Protein AF-A0A967HLE3-F1 (afdb_monomer)

Foldseek 3Di:
DPPAAAEAFDAEDDVRVVVVLVVVCVVPVPWDKDADDLPDCVCVVPHHHPDDDAAAAPVCVVVVDDSFPHPPDDWGWIFTADPVRHTRYIYTYRHGPVRVVVVVPD

Solvent-accessible surface area (backbone atoms only — not comparable to full-atom values): 6449 Å² total; per-residue (Å²): 133,96,78,70,75,46,82,44,62,64,43,49,46,71,72,47,47,54,55,48,52,56,52,46,44,70,77,38,74,90,57,60,82,39,83,55,60,79,88,40,62,88,34,55,72,85,57,83,52,92,72,85,74,52,36,33,50,71,72,32,52,76,67,68,81,50,48,54,91,58,60,98,60,66,48,46,53,32,30,33,58,49,98,86,68,47,76,34,33,41,36,41,37,37,25,24,70,69,49,60,62,76,53,71,84,113

Structure (mmCIF, N/CA/C/O backbone):
data_AF-A0A967HLE3-F1
#
_entry.id   AF-A0A967HLE3-F1
#
loop_
_atom_site.group_PDB
_atom_site.id
_atom_site.type_symbol
_atom_site.label_atom_id
_atom_site.label_alt_id
_atom_site.label_comp_id
_atom_site.label_asym_id
_atom_site.label_entity_id
_atom_site.label_seq_id
_atom_site.pdbx_PDB_ins_code
_atom_site.Cartn_x
_atom_site.Cartn_y
_atom_site.Cartn_z
_atom_site.occupancy
_atom_site.B_iso_or_equiv
_atom_site.auth_seq_id
_atom_site.auth_comp_id
_atom_site.auth_asym_id
_atom_site.auth_atom_id
_atom_site.pdbx_PDB_model_num
ATOM 1 N N . GLU A 1 1 ? -16.226 7.621 11.871 1.00 63.41 1 GLU A N 1
ATOM 2 C CA . GLU A 1 1 ? -15.151 8.330 11.131 1.00 63.41 1 GLU A CA 1
ATOM 3 C C . GLU A 1 1 ? -15.770 9.254 10.079 1.00 63.41 1 GLU A C 1
ATOM 5 O O . GLU A 1 1 ? -16.964 9.142 9.843 1.00 63.41 1 GLU A O 1
ATOM 10 N N . ALA A 1 2 ? -15.013 10.182 9.477 1.00 84.56 2 ALA A N 1
ATOM 11 C CA . ALA A 1 2 ? -15.547 11.166 8.516 1.00 84.56 2 ALA A CA 1
ATOM 12 C C . ALA A 1 2 ? -15.660 10.653 7.060 1.00 84.56 2 ALA A C 1
ATOM 14 O O . ALA A 1 2 ? -16.048 11.418 6.182 1.00 84.56 2 ALA A O 1
ATOM 15 N N . GLY A 1 3 ? -15.315 9.384 6.801 1.00 90.25 3 GLY A N 1
ATOM 16 C CA . GLY A 1 3 ? -15.458 8.746 5.483 1.00 90.25 3 GLY A CA 1
ATOM 17 C C . GLY A 1 3 ? -14.263 8.895 4.533 1.00 90.25 3 GLY A C 1
ATOM 18 O O . GLY A 1 3 ? -14.395 8.589 3.354 1.00 90.25 3 GLY A O 1
ATOM 19 N N . GLY A 1 4 ? -13.106 9.362 5.018 1.00 94.38 4 GLY A N 1
ATOM 20 C CA . GLY A 1 4 ? -11.888 9.468 4.207 1.00 94.38 4 GLY A CA 1
ATOM 21 C C . GLY A 1 4 ? -11.341 8.111 3.745 1.00 94.38 4 GLY A C 1
ATOM 22 O O . GLY A 1 4 ? -11.685 7.069 4.311 1.00 94.38 4 GLY A O 1
ATOM 23 N N . PHE A 1 5 ? -10.473 8.165 2.732 1.00 96.44 5 PHE A N 1
ATOM 24 C CA . PHE A 1 5 ? -9.779 7.024 2.141 1.00 96.44 5 PHE A CA 1
ATOM 25 C C . PHE A 1 5 ? -8.329 7.409 1.820 1.00 96.44 5 PHE A C 1
ATOM 27 O O . PHE A 1 5 ? -8.086 8.520 1.343 1.00 96.44 5 PHE A O 1
ATO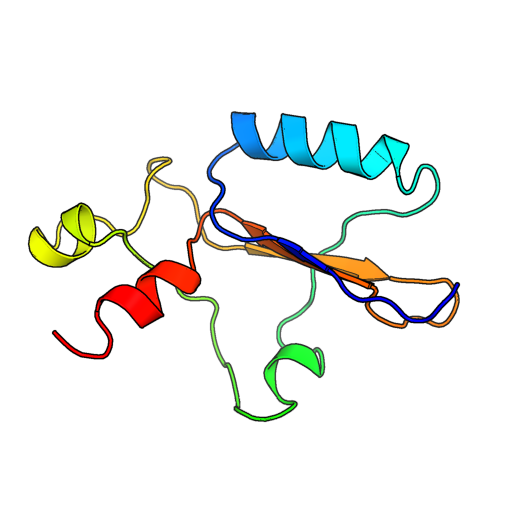M 34 N N . LEU A 1 6 ? -7.377 6.519 2.094 1.00 97.31 6 LEU A N 1
ATOM 35 C CA . LEU A 1 6 ? -5.949 6.710 1.838 1.00 97.31 6 LEU A CA 1
ATOM 36 C C . LEU A 1 6 ? -5.437 5.614 0.900 1.00 97.31 6 LEU A C 1
ATOM 38 O O . LEU A 1 6 ? -5.658 4.435 1.152 1.00 97.31 6 LEU A O 1
ATOM 42 N N . ILE A 1 7 ? -4.709 6.008 -0.141 1.00 97.31 7 ILE A N 1
ATOM 43 C CA . ILE A 1 7 ? -3.911 5.098 -0.970 1.00 97.31 7 ILE A CA 1
ATOM 44 C C . ILE A 1 7 ? -2.446 5.367 -0.641 1.00 97.31 7 ILE A C 1
ATOM 46 O O . ILE A 1 7 ? -2.029 6.526 -0.607 1.00 97.31 7 ILE A O 1
ATOM 50 N N . VAL A 1 8 ? -1.697 4.308 -0.361 1.00 97.75 8 VAL A N 1
ATOM 51 C CA . VAL A 1 8 ? -0.259 4.339 -0.085 1.00 97.75 8 VAL A CA 1
ATOM 52 C C . VAL A 1 8 ? 0.435 3.538 -1.175 1.00 97.75 8 VAL A C 1
ATOM 54 O O . VAL A 1 8 ? 0.041 2.403 -1.433 1.00 97.75 8 VAL A O 1
ATOM 57 N N . ASP A 1 9 ? 1.430 4.140 -1.809 1.00 95.69 9 ASP A N 1
ATOM 58 C CA . ASP A 1 9 ? 2.114 3.631 -2.996 1.00 95.69 9 ASP A CA 1
ATOM 59 C C . ASP A 1 9 ? 3.573 4.115 -2.985 1.00 95.69 9 ASP A C 1
ATOM 61 O O . ASP A 1 9 ? 3.906 4.985 -2.172 1.00 95.69 9 ASP A O 1
ATOM 65 N N . ASP A 1 10 ? 4.408 3.550 -3.858 1.00 93.31 10 ASP A N 1
ATOM 66 C CA . ASP A 1 10 ? 5.839 3.862 -4.001 1.00 93.31 10 ASP A CA 1
ATOM 67 C C . ASP A 1 10 ? 6.634 3.694 -2.694 1.00 93.31 10 ASP A C 1
ATOM 69 O O . ASP A 1 10 ? 7.152 4.636 -2.085 1.00 93.31 10 ASP A O 1
ATOM 73 N N . PHE A 1 11 ? 6.684 2.449 -2.216 1.00 95.81 11 PHE A N 1
ATOM 74 C CA . PHE A 1 11 ? 7.618 2.064 -1.164 1.00 95.81 11 PHE A CA 1
ATOM 75 C C . PHE A 1 11 ? 7.960 0.571 -1.210 1.00 95.81 11 PHE A C 1
ATOM 77 O O . PHE A 1 11 ? 7.153 -0.294 -1.575 1.00 95.81 11 PHE A O 1
ATOM 84 N N . TRP A 1 12 ? 9.191 0.260 -0.810 1.00 96.06 12 TRP A N 1
ATOM 85 C CA . TRP A 1 12 ? 9.867 -0.977 -1.170 1.00 96.06 12 TRP A CA 1
ATOM 86 C C . TRP A 1 12 ? 10.627 -1.596 0.006 1.00 96.06 12 TRP A C 1
ATOM 88 O O . TRP A 1 12 ? 11.401 -0.963 0.729 1.00 96.06 12 TRP A O 1
ATOM 98 N N . GLY A 1 13 ? 10.454 -2.906 0.161 1.00 96.56 13 GLY A N 1
ATOM 99 C CA . GLY A 1 13 ? 11.208 -3.742 1.083 1.00 96.56 13 GLY A CA 1
ATOM 100 C C . GLY A 1 13 ? 10.956 -3.465 2.566 1.00 96.56 13 GLY A C 1
ATOM 101 O O . GLY A 1 13 ? 10.201 -2.580 2.974 1.00 96.56 13 GLY A O 1
ATOM 102 N N . ASP A 1 14 ? 11.624 -4.263 3.396 1.00 96.62 14 ASP A N 1
ATOM 103 C CA . ASP A 1 14 ? 11.330 -4.360 4.830 1.00 96.62 14 ASP A CA 1
ATOM 104 C C . ASP A 1 14 ? 11.606 -3.068 5.599 1.00 96.62 14 ASP A C 1
ATOM 106 O O . ASP A 1 14 ? 10.949 -2.777 6.599 1.00 96.62 14 ASP A O 1
ATOM 110 N N . ARG A 1 15 ? 12.597 -2.280 5.164 1.00 96.81 15 ARG A N 1
ATOM 111 C CA . ARG A 1 15 ? 12.974 -1.045 5.859 1.00 96.81 15 ARG A CA 1
ATOM 112 C C . ARG A 1 15 ? 11.859 -0.011 5.773 1.00 96.81 15 ARG A C 1
ATOM 114 O O . ARG A 1 15 ? 11.530 0.610 6.782 1.00 96.81 15 ARG A O 1
ATOM 121 N N . GLU A 1 16 ? 11.325 0.199 4.578 1.00 97.50 16 GLU A N 1
ATOM 122 C CA . GLU A 1 16 ? 10.276 1.186 4.340 1.00 97.50 16 GLU A CA 1
ATOM 123 C C . GLU A 1 16 ? 8.949 0.682 4.895 1.00 97.50 16 GLU A C 1
ATOM 125 O O . GLU A 1 16 ? 8.270 1.431 5.598 1.00 97.50 16 GLU A O 1
ATOM 130 N N . TRP A 1 17 ? 8.675 -0.619 4.737 1.00 97.81 17 TRP A N 1
ATOM 131 C CA . TRP A 1 17 ? 7.563 -1.293 5.403 1.00 97.81 17 TRP A CA 1
ATOM 132 C C . TRP A 1 17 ? 7.553 -1.068 6.913 1.00 97.81 17 TRP A C 1
ATOM 134 O O . TRP A 1 17 ? 6.564 -0.592 7.461 1.00 97.81 17 TRP A O 1
ATOM 144 N N . SER A 1 18 ? 8.674 -1.331 7.589 1.00 98.12 18 SER A N 1
ATOM 145 C CA . SER A 1 18 ? 8.766 -1.194 9.048 1.00 98.12 18 SER A CA 1
ATOM 146 C C . SER A 1 18 ? 8.458 0.234 9.510 1.00 98.12 18 SER A C 1
ATOM 148 O O . SER A 1 18 ? 7.828 0.443 10.547 1.00 98.12 18 SER A O 1
ATOM 150 N N . GLN A 1 19 ? 8.890 1.236 8.740 1.00 98.12 19 GLN A N 1
ATOM 151 C CA . GLN A 1 19 ? 8.638 2.643 9.055 1.00 98.12 19 GLN A CA 1
ATOM 152 C C . GLN A 1 19 ? 7.185 3.036 8.795 1.00 98.12 19 GLN A C 1
ATOM 154 O O . GLN A 1 19 ? 6.599 3.785 9.586 1.00 98.12 19 GLN A O 1
ATOM 159 N N . PHE A 1 20 ? 6.603 2.538 7.706 1.00 98.06 20 PHE A N 1
ATOM 160 C CA . PHE A 1 20 ? 5.195 2.721 7.391 1.00 98.06 20 PHE A CA 1
ATOM 161 C C . PHE A 1 20 ? 4.306 2.091 8.472 1.00 98.06 20 PHE A C 1
ATOM 163 O O . PHE A 1 20 ? 3.512 2.796 9.097 1.00 98.06 20 PHE A O 1
ATOM 170 N N . GLU A 1 21 ? 4.509 0.808 8.775 1.00 98.06 21 GLU A N 1
ATOM 171 C CA . GLU A 1 21 ? 3.757 0.059 9.785 1.00 98.06 21 GLU A CA 1
ATOM 172 C C . GLU A 1 21 ? 3.852 0.724 11.164 1.00 98.06 21 GLU A C 1
ATOM 174 O O . GLU A 1 21 ? 2.835 0.921 11.835 1.00 98.06 21 GLU A O 1
ATOM 179 N N . TRP A 1 22 ? 5.049 1.165 11.570 1.00 98.06 22 TRP A N 1
ATOM 180 C CA . TRP A 1 22 ? 5.231 1.882 12.832 1.00 98.06 22 TRP A CA 1
ATOM 181 C C . TRP A 1 22 ? 4.379 3.155 12.903 1.00 98.06 22 TRP A C 1
ATOM 183 O O . TRP A 1 22 ? 3.705 3.391 13.908 1.00 98.06 22 TRP A O 1
ATOM 193 N N . ASN A 1 23 ? 4.357 3.970 11.846 1.00 98.12 23 ASN A N 1
ATOM 194 C CA . ASN A 1 23 ? 3.527 5.175 11.826 1.00 98.12 23 ASN A CA 1
ATOM 195 C C . ASN A 1 23 ? 2.033 4.840 11.772 1.00 98.12 23 ASN A C 1
ATOM 197 O O . ASN A 1 23 ? 1.250 5.463 12.491 1.00 98.12 23 ASN A O 1
ATOM 201 N N . MET A 1 24 ? 1.635 3.828 11.002 1.00 97.81 24 MET A N 1
ATOM 202 C CA . MET A 1 24 ? 0.237 3.406 10.926 1.00 97.81 24 MET A CA 1
ATOM 203 C C . MET A 1 24 ? -0.282 2.871 12.256 1.00 97.81 24 MET A C 1
ATOM 205 O O . MET A 1 24 ? -1.401 3.208 12.632 1.00 97.81 24 MET A O 1
ATOM 209 N N . SER A 1 25 ? 0.540 2.163 13.034 1.00 97.38 25 SER A N 1
ATOM 210 C CA . SER A 1 25 ? 0.174 1.732 14.391 1.00 97.38 25 SER A CA 1
ATOM 211 C C . SER A 1 25 ? -0.085 2.901 15.352 1.00 97.38 25 SER A C 1
ATOM 213 O O . SER A 1 25 ? -0.795 2.754 16.342 1.00 97.38 25 SER A O 1
ATOM 215 N N . ARG A 1 26 ? 0.454 4.095 15.073 1.00 97.88 26 ARG A N 1
ATOM 216 C CA . ARG A 1 26 ? 0.178 5.305 15.863 1.00 97.88 26 ARG A CA 1
ATOM 217 C C . ARG A 1 26 ? -1.110 5.998 15.433 1.00 97.88 26 ARG A C 1
ATOM 219 O O . ARG A 1 26 ? -1.763 6.615 16.269 1.00 97.88 26 ARG A O 1
ATOM 226 N N . VAL A 1 27 ? -1.443 5.925 14.146 1.00 96.19 27 VAL A N 1
ATOM 227 C CA . VAL A 1 27 ? -2.689 6.468 13.585 1.00 96.19 27 VAL A CA 1
ATOM 228 C C . VAL A 1 27 ? -3.874 5.579 13.964 1.00 96.19 27 VAL A C 1
ATOM 230 O O . VAL A 1 27 ? -4.899 6.087 14.412 1.00 96.19 27 VAL A O 1
ATOM 233 N N . PHE A 1 28 ? -3.709 4.259 13.857 1.00 96.31 28 PHE A N 1
ATOM 234 C CA . PHE A 1 28 ? -4.717 3.254 14.184 1.00 96.31 28 PHE A CA 1
ATOM 235 C C . PHE A 1 28 ? -4.179 2.19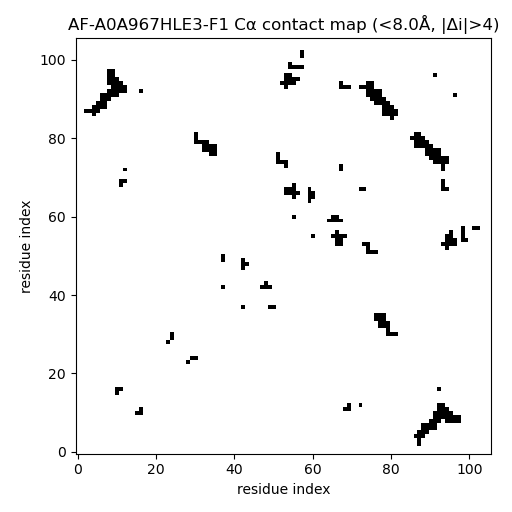0 15.160 1.00 96.31 28 PHE A C 1
ATOM 237 O O . PHE A 1 28 ? -3.925 1.057 14.755 1.00 96.31 28 PHE A O 1
ATOM 244 N N . PRO A 1 29 ? -4.057 2.503 16.463 1.00 96.38 29 PRO A N 1
ATOM 245 C CA . PRO A 1 29 ? -3.485 1.576 17.449 1.00 96.38 29 PRO A CA 1
ATOM 246 C C . PRO A 1 29 ? -4.246 0.258 17.628 1.00 96.38 29 PRO A C 1
ATOM 248 O O . PRO A 1 29 ? -3.677 -0.726 18.091 1.00 96.38 29 PRO A O 1
ATOM 251 N N . GLU A 1 30 ? -5.535 0.240 17.284 1.00 96.56 30 GLU A N 1
ATOM 252 C CA . GLU A 1 30 ? -6.428 -0.905 17.497 1.00 96.56 30 GLU A CA 1
ATOM 253 C C . GLU A 1 30 ? -6.790 -1.646 16.204 1.00 96.56 30 GLU A C 1
ATOM 255 O O . GLU A 1 30 ? -7.519 -2.636 16.246 1.00 96.56 30 GLU A O 1
ATOM 260 N N . ARG A 1 31 ? -6.296 -1.191 15.046 1.00 96.19 31 ARG A N 1
ATOM 261 C CA . ARG A 1 31 ? -6.598 -1.813 13.750 1.00 96.19 31 ARG A CA 1
ATOM 262 C C . ARG A 1 31 ? -5.354 -2.485 13.197 1.00 96.19 31 ARG A C 1
ATOM 264 O O . ARG A 1 31 ? -4.228 -2.085 13.478 1.00 96.19 31 ARG A O 1
ATOM 271 N N . ARG A 1 32 ? -5.571 -3.539 12.419 1.00 96.62 32 ARG A N 1
ATOM 272 C CA . ARG A 1 32 ? -4.497 -4.306 11.790 1.00 96.62 32 ARG A CA 1
ATOM 273 C C . ARG A 1 32 ? -4.431 -3.981 10.314 1.00 96.62 32 ARG A C 1
ATOM 275 O O . ARG A 1 32 ? -5.461 -3.766 9.682 1.00 96.62 32 ARG A O 1
ATOM 282 N N . ILE A 1 33 ? -3.213 -4.007 9.798 1.00 98.38 33 ILE A N 1
ATOM 283 C CA . ILE A 1 33 ? -2.978 -4.159 8.374 1.00 98.38 33 ILE A CA 1
ATOM 284 C C . ILE A 1 33 ? -3.191 -5.641 8.046 1.00 98.38 33 ILE A C 1
ATOM 286 O O . ILE A 1 33 ? -2.659 -6.510 8.740 1.00 98.38 33 ILE A O 1
ATOM 290 N N . VAL A 1 34 ? -4.017 -5.926 7.046 1.00 98.19 34 VAL A N 1
ATOM 291 C CA . VAL A 1 34 ? -4.367 -7.287 6.613 1.00 98.19 34 VAL A CA 1
ATOM 292 C C . VAL A 1 34 ? -4.247 -7.415 5.100 1.00 98.19 34 VAL A C 1
ATOM 294 O O . VAL A 1 34 ? -4.283 -6.406 4.399 1.00 98.19 34 VAL A O 1
ATOM 297 N N . ASP A 1 35 ? -4.136 -8.646 4.604 1.00 97.94 35 ASP A N 1
ATOM 298 C CA . ASP A 1 35 ? -4.238 -8.933 3.172 1.00 97.94 35 ASP A CA 1
ATOM 299 C C . ASP A 1 35 ? -5.605 -8.490 2.634 1.00 97.94 35 ASP A C 1
ATOM 301 O O . ASP A 1 35 ? -6.638 -8.756 3.260 1.00 97.94 35 ASP A O 1
ATOM 305 N N . ILE A 1 36 ? -5.624 -7.864 1.456 1.00 97.88 36 ILE A N 1
ATOM 306 C CA . ILE A 1 36 ? -6.853 -7.732 0.669 1.00 97.88 36 ILE A CA 1
ATOM 307 C C . ILE A 1 36 ? -6.870 -8.894 -0.331 1.00 97.88 36 ILE A C 1
ATOM 309 O O . ILE A 1 36 ? -6.002 -8.953 -1.202 1.00 97.88 36 ILE A O 1
ATOM 313 N N . PRO A 1 37 ? -7.816 -9.841 -0.222 1.00 95.44 37 PRO A N 1
ATOM 314 C CA . PRO A 1 37 ? -7.857 -10.983 -1.123 1.00 95.44 37 PRO A CA 1
ATOM 315 C C . PRO A 1 37 ? -8.289 -10.555 -2.533 1.00 95.44 37 PRO A C 1
ATOM 317 O O . PRO A 1 37 ? -9.038 -9.594 -2.695 1.00 95.44 37 PRO A O 1
ATOM 320 N N . MET A 1 38 ? -7.842 -11.286 -3.560 1.00 95.75 38 MET A N 1
ATOM 321 C CA . MET A 1 38 ? -8.128 -10.958 -4.969 1.00 95.75 38 MET A CA 1
ATOM 322 C C . MET A 1 38 ? -9.622 -10.993 -5.337 1.00 95.75 38 MET A C 1
ATOM 324 O O . MET A 1 38 ? -10.006 -10.435 -6.357 1.00 95.75 38 MET A O 1
ATOM 328 N N . ASP A 1 39 ? -10.473 -11.623 -4.522 1.00 96.25 39 ASP A N 1
ATOM 329 C CA . ASP A 1 39 ? -11.932 -11.629 -4.689 1.00 96.25 39 ASP A CA 1
ATOM 330 C C . ASP A 1 39 ? -12.636 -10.427 -4.024 1.00 96.25 39 ASP A C 1
ATOM 332 O O . ASP A 1 39 ? -13.863 -10.315 -4.079 1.00 96.25 39 ASP A O 1
ATOM 336 N N . HIS A 1 40 ? -11.884 -9.510 -3.407 1.00 97.19 40 HIS A N 1
ATOM 337 C CA . HIS A 1 40 ? -12.413 -8.272 -2.845 1.00 97.19 40 HIS A CA 1
ATOM 338 C C . HIS A 1 40 ? -12.862 -7.298 -3.947 1.00 97.19 40 HIS A C 1
ATOM 340 O O . HIS A 1 40 ? -12.180 -7.118 -4.956 1.00 97.19 40 HIS A O 1
ATOM 346 N N . GLU A 1 41 ? -13.959 -6.570 -3.710 1.00 96.38 41 GLU A N 1
ATOM 347 C CA . GLU A 1 41 ? -14.578 -5.657 -4.690 1.00 96.38 41 GLU A CA 1
ATOM 348 C C . GLU A 1 41 ? -13.637 -4.569 -5.234 1.00 96.38 41 GLU A C 1
ATOM 350 O O . GLU A 1 41 ? -13.828 -4.081 -6.348 1.00 96.38 41 GLU A O 1
ATOM 355 N N . LEU A 1 42 ? -12.586 -4.224 -4.482 1.00 96.62 42 LEU A N 1
ATOM 356 C CA . LEU A 1 42 ? -11.507 -3.322 -4.911 1.00 96.62 42 LEU A CA 1
ATOM 357 C C . LEU A 1 42 ? -10.965 -3.696 -6.302 1.00 96.62 42 LEU A C 1
ATOM 359 O O . LEU A 1 42 ? -10.720 -2.809 -7.116 1.00 96.62 42 LEU A O 1
ATOM 363 N N . PHE A 1 43 ? -10.828 -4.994 -6.580 1.00 97.38 43 PHE A N 1
ATOM 364 C CA . PHE A 1 43 ? -10.250 -5.523 -7.817 1.00 97.38 43 PHE A CA 1
ATOM 365 C C . PHE A 1 43 ? -11.266 -5.711 -8.952 1.00 97.38 43 PHE A C 1
ATOM 367 O O . PHE A 1 43 ? -10.886 -6.123 -10.042 1.00 97.38 43 PHE A O 1
ATOM 374 N N . SER A 1 44 ? -12.548 -5.404 -8.723 1.00 97.31 44 SER A N 1
ATOM 375 C CA . SER A 1 44 ? -13.621 -5.583 -9.713 1.00 97.31 44 SER A CA 1
ATOM 376 C C . SER A 1 44 ? -14.600 -4.404 -9.797 1.00 97.31 44 SER A C 1
ATOM 378 O O . SER A 1 44 ? -15.654 -4.517 -10.421 1.00 97.31 44 SER A O 1
ATOM 380 N N . THR A 1 45 ? -14.308 -3.275 -9.140 1.00 95.00 45 THR A N 1
ATOM 381 C CA . THR A 1 45 ? -15.241 -2.132 -9.043 1.00 95.00 45 THR A CA 1
ATOM 382 C C . THR A 1 45 ? -15.418 -1.394 -10.374 1.00 95.00 45 THR A C 1
ATOM 384 O O . THR A 1 45 ? -16.510 -0.911 -10.672 1.00 95.00 45 THR A O 1
ATOM 387 N N . PHE A 1 46 ? -14.358 -1.281 -11.179 1.00 95.12 46 PHE A N 1
ATOM 388 C CA . PHE A 1 46 ? -14.398 -0.568 -12.464 1.00 95.12 46 PHE A CA 1
ATOM 389 C C . PHE A 1 46 ? -13.755 -1.374 -13.593 1.00 95.12 46 PHE A C 1
ATOM 391 O O . PHE A 1 46 ? -14.356 -1.537 -14.653 1.00 95.12 46 PHE A O 1
ATOM 398 N N . TYR A 1 47 ? -12.568 -1.920 -13.334 1.00 94.62 47 TYR A N 1
ATOM 399 C CA . TYR A 1 47 ? -11.921 -2.932 -14.164 1.00 94.62 47 TYR A CA 1
ATOM 400 C C . TYR A 1 47 ? -11.820 -4.244 -13.392 1.00 94.62 47 TYR A C 1
ATOM 402 O O . TYR A 1 47 ? -11.877 -4.231 -12.164 1.00 94.62 47 TYR A O 1
ATOM 410 N N . GLU A 1 48 ? -11.660 -5.346 -14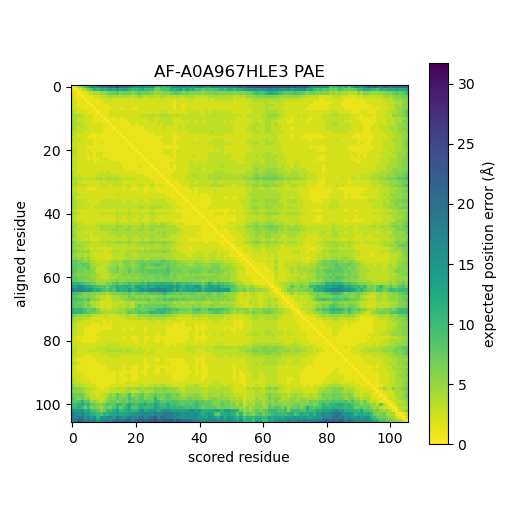.122 1.00 96.38 48 GLU A N 1
ATOM 411 C CA . GLU A 1 48 ? -11.340 -6.660 -13.566 1.00 96.38 48 GLU A CA 1
ATOM 412 C C . GLU A 1 48 ? -9.816 -6.803 -13.489 1.00 96.38 48 GLU A C 1
ATOM 414 O O . GLU A 1 48 ? -9.126 -6.760 -14.509 1.00 96.38 48 GLU A O 1
ATOM 419 N N . ILE A 1 49 ? -9.292 -6.892 -12.268 1.00 95.88 49 ILE A N 1
ATOM 420 C CA . ILE A 1 49 ? -7.869 -7.062 -11.970 1.00 95.88 49 ILE A CA 1
ATOM 421 C C . ILE A 1 49 ? -7.672 -8.503 -11.499 1.00 95.88 49 ILE A C 1
ATOM 423 O O . ILE A 1 49 ? -8.088 -8.868 -10.403 1.00 95.88 49 ILE A O 1
ATOM 427 N N . GLU A 1 50 ? -7.039 -9.324 -12.335 1.00 94.75 50 GLU A N 1
ATOM 428 C CA . GLU A 1 50 ? -6.870 -10.763 -12.080 1.00 94.75 50 GLU A CA 1
ATOM 429 C C . GLU A 1 50 ? -5.566 -11.101 -11.341 1.00 94.75 50 GLU A C 1
ATOM 431 O O . GLU A 1 50 ? -5.457 -12.153 -10.709 1.00 94.75 50 GLU A O 1
ATOM 436 N N . GLU A 1 51 ? -4.575 -10.210 -11.394 1.00 94.06 51 GLU A N 1
ATOM 437 C CA . GLU A 1 51 ? -3.270 -10.409 -10.770 1.00 94.06 51 GLU A CA 1
ATOM 438 C C . GLU A 1 51 ? -2.650 -9.096 -10.283 1.00 94.06 51 GLU A C 1
ATOM 440 O O . GLU A 1 51 ? -2.939 -8.013 -10.795 1.00 94.06 51 GLU A O 1
ATOM 445 N N . LEU A 1 52 ? -1.766 -9.206 -9.288 1.00 94.25 52 LEU A N 1
ATOM 446 C CA . LEU A 1 52 ? -0.954 -8.093 -8.808 1.00 94.25 52 LEU A CA 1
ATOM 447 C C . LEU A 1 52 ? 0.343 -8.035 -9.612 1.00 94.25 52 LEU A C 1
ATOM 449 O O . LEU A 1 52 ? 1.214 -8.895 -9.471 1.00 94.25 52 LEU A O 1
ATOM 453 N N . LEU A 1 53 ? 0.475 -7.005 -10.440 1.00 91.69 53 LEU A N 1
ATOM 454 C CA . LEU A 1 53 ? 1.692 -6.741 -11.198 1.00 91.69 53 LEU A CA 1
ATOM 455 C C . LEU A 1 53 ? 2.627 -5.828 -10.404 1.00 91.69 53 LEU A C 1
ATOM 457 O O . LEU A 1 53 ? 2.183 -4.900 -9.733 1.00 91.69 53 LEU A O 1
ATOM 461 N N . GLN A 1 54 ? 3.930 -6.084 -10.509 1.00 93.25 54 GLN A N 1
ATOM 462 C CA . GLN A 1 54 ? 4.955 -5.180 -9.997 1.00 93.25 54 GLN A CA 1
ATOM 463 C C . GLN A 1 54 ? 5.363 -4.209 -11.095 1.00 93.25 54 GLN A C 1
ATOM 465 O O . GLN A 1 54 ? 5.804 -4.621 -12.172 1.00 93.25 54 GLN A O 1
ATOM 470 N N . VAL A 1 55 ? 5.222 -2.925 -10.806 1.00 91.94 55 VAL A N 1
ATOM 471 C CA . VAL A 1 55 ? 5.431 -1.850 -11.766 1.00 91.94 55 VAL A CA 1
ATOM 472 C C . VAL A 1 55 ? 6.887 -1.342 -11.646 1.00 91.94 55 VAL A C 1
ATOM 474 O O . VAL A 1 55 ? 7.306 -0.976 -10.549 1.00 91.94 55 VAL A O 1
ATOM 477 N N . PRO A 1 56 ? 7.703 -1.424 -12.723 1.00 88.19 56 PRO A N 1
ATOM 478 C CA . PRO A 1 56 ? 9.126 -1.057 -12.713 1.00 88.19 56 PRO A CA 1
ATOM 479 C C . PRO A 1 56 ? 9.341 0.445 -12.850 1.00 88.19 56 PRO A C 1
ATOM 481 O O . PRO A 1 56 ? 8.891 0.955 -13.854 1.00 88.19 56 PRO A O 1
ATOM 484 N N . ASN A 1 57 ? 10.206 1.109 -12.082 1.00 86.94 57 ASN A N 1
ATOM 485 C CA . ASN A 1 57 ? 10.589 2.480 -12.463 1.00 86.94 57 ASN A CA 1
ATOM 486 C C . ASN A 1 57 ? 11.102 2.637 -13.899 1.00 86.94 57 ASN A C 1
ATOM 488 O O . ASN A 1 57 ? 11.636 1.695 -14.498 1.00 86.94 57 ASN A O 1
ATOM 492 N N . ILE A 1 58 ? 11.016 3.855 -14.446 1.00 84.12 58 ILE A N 1
ATOM 493 C CA . ILE A 1 58 ? 11.390 4.132 -15.845 1.00 84.12 58 ILE A CA 1
ATOM 494 C C . ILE A 1 58 ? 12.800 3.634 -16.207 1.00 84.12 58 ILE A C 1
ATOM 496 O O . ILE A 1 58 ? 13.052 3.162 -17.320 1.00 84.12 58 ILE A O 1
ATOM 500 N N . GLY A 1 59 ? 13.752 3.714 -15.274 1.00 84.94 59 GLY A N 1
ATOM 501 C CA . GLY A 1 59 ? 15.119 3.244 -15.482 1.00 84.94 59 GLY A CA 1
ATOM 502 C C . GLY A 1 59 ? 15.191 1.725 -15.639 1.00 84.94 59 GLY A C 1
ATOM 503 O O . GLY A 1 59 ? 15.898 1.221 -16.517 1.00 84.94 59 GLY A O 1
ATOM 504 N N . ASN A 1 60 ? 14.447 1.007 -14.806 1.00 87.94 60 ASN A N 1
ATOM 505 C CA . ASN A 1 60 ? 14.295 -0.439 -14.822 1.00 87.94 60 ASN A CA 1
ATOM 506 C C . ASN A 1 60 ? 13.510 -0.908 -16.056 1.00 87.94 60 ASN A C 1
ATOM 508 O O . ASN A 1 60 ? 13.985 -1.804 -16.763 1.00 87.94 60 ASN A O 1
ATOM 512 N N . ALA A 1 61 ? 12.404 -0.237 -16.385 1.00 85.56 61 ALA A N 1
ATOM 513 C CA . ALA A 1 61 ? 11.580 -0.487 -17.565 1.00 85.56 61 ALA A CA 1
ATOM 514 C C . ALA A 1 61 ? 12.395 -0.366 -18.862 1.00 85.56 61 ALA A C 1
ATOM 516 O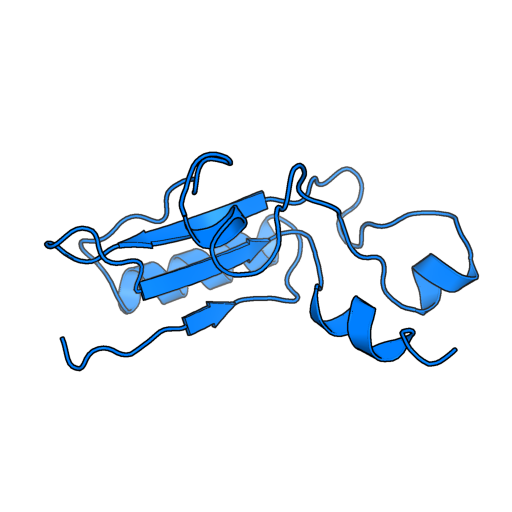 O . ALA A 1 61 ? 12.439 -1.298 -19.666 1.00 85.56 61 ALA A O 1
ATOM 517 N N . ARG A 1 62 ? 13.143 0.735 -19.034 1.00 85.38 62 ARG A N 1
ATOM 518 C CA . ARG A 1 62 ? 13.978 0.975 -20.229 1.00 85.38 62 ARG A CA 1
ATOM 519 C C . ARG A 1 62 ? 15.128 -0.014 -20.380 1.00 85.38 62 ARG A C 1
ATOM 521 O O . ARG A 1 62 ? 15.560 -0.286 -21.498 1.00 85.38 62 ARG A O 1
ATOM 528 N N . ARG A 1 63 ? 15.669 -0.524 -19.271 1.00 87.50 63 ARG A N 1
ATOM 529 C CA . ARG A 1 63 ? 16.728 -1.545 -19.302 1.00 87.50 63 ARG A CA 1
ATOM 530 C C . ARG A 1 63 ? 16.155 -2.932 -19.577 1.00 87.50 63 ARG A C 1
ATOM 532 O O . ARG A 1 63 ? 16.825 -3.718 -20.239 1.00 87.50 63 ARG A O 1
ATOM 539 N N . GLY A 1 64 ? 14.951 -3.222 -19.078 1.00 81.38 64 GLY A N 1
ATOM 540 C CA . GLY A 1 64 ? 14.272 -4.513 -19.205 1.00 81.38 64 GLY A CA 1
ATOM 541 C C . GLY A 1 64 ? 14.872 -5.617 -18.328 1.00 81.38 64 GLY A C 1
ATOM 542 O O . GLY A 1 64 ? 14.828 -6.784 -18.704 1.00 81.38 64 GLY A O 1
ATOM 543 N N . TRP A 1 65 ? 15.528 -5.263 -17.215 1.00 79.19 65 TRP A N 1
ATOM 544 C CA . TRP A 1 65 ? 16.310 -6.221 -16.410 1.00 79.19 65 TRP A CA 1
ATOM 545 C C . TRP A 1 65 ? 15.590 -6.700 -15.147 1.00 79.19 65 TRP A C 1
ATOM 547 O O . TRP A 1 65 ? 15.816 -7.825 -14.712 1.00 79.19 65 TRP A O 1
ATOM 557 N N . THR A 1 66 ? 14.770 -5.849 -14.533 1.00 88.12 66 THR A N 1
ATOM 558 C CA . THR A 1 66 ? 14.058 -6.131 -13.280 1.00 88.12 66 THR A CA 1
ATOM 559 C C . THR A 1 66 ? 12.859 -5.201 -13.161 1.00 88.12 66 THR A C 1
ATOM 561 O O . THR A 1 66 ? 12.886 -4.115 -13.734 1.00 88.12 66 THR A O 1
ATOM 564 N N . THR A 1 67 ? 11.840 -5.612 -12.410 1.00 88.69 67 THR A N 1
ATOM 565 C CA . THR A 1 67 ? 10.726 -4.750 -11.988 1.00 88.69 67 THR A CA 1
ATOM 566 C C . THR A 1 67 ? 10.858 -4.216 -10.574 1.00 88.69 67 THR A C 1
ATOM 568 O O . THR A 1 67 ? 10.162 -3.286 -10.197 1.00 88.69 67 THR A O 1
ATOM 571 N N . SER A 1 68 ? 11.778 -4.779 -9.803 1.00 89.44 68 SER A N 1
ATOM 572 C CA . SER A 1 68 ? 11.902 -4.525 -8.376 1.00 89.44 68 SER A CA 1
ATOM 573 C C . SER A 1 68 ? 13.043 -3.570 -8.031 1.00 89.44 68 SER A C 1
ATOM 575 O O . SER A 1 68 ? 14.134 -3.658 -8.608 1.00 89.44 68 SER A O 1
ATOM 577 N N . GLU A 1 69 ? 12.817 -2.754 -6.998 1.00 89.38 69 GLU A N 1
ATOM 578 C CA . GLU A 1 69 ? 13.830 -1.927 -6.330 1.00 89.38 69 GLU A CA 1
ATOM 579 C C . GLU A 1 69 ? 14.392 -2.544 -5.038 1.00 89.38 69 GLU A C 1
ATOM 581 O O . GLU A 1 69 ? 15.426 -2.106 -4.532 1.0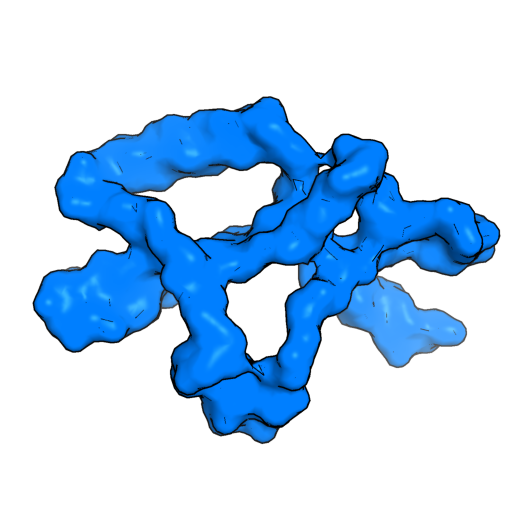0 89.38 69 GLU A O 1
ATOM 586 N N . CYS A 1 70 ? 13.769 -3.612 -4.528 1.00 91.31 70 CYS A N 1
ATOM 587 C CA . CYS A 1 70 ? 14.172 -4.311 -3.301 1.00 91.31 70 CYS A CA 1
ATOM 588 C C . CYS A 1 70 ? 14.714 -5.732 -3.533 1.00 91.31 70 CYS A C 1
ATOM 590 O O . CYS A 1 70 ? 14.748 -6.556 -2.618 1.00 91.31 70 CYS A O 1
ATOM 592 N N . GLY A 1 71 ? 15.177 -6.046 -4.746 1.00 87.38 71 GLY A N 1
ATOM 593 C CA . GLY A 1 71 ? 15.672 -7.384 -5.085 1.00 87.38 71 GLY A CA 1
ATOM 594 C C . GLY A 1 71 ? 14.518 -8.373 -5.316 1.00 87.38 71 GLY A C 1
ATOM 595 O O . GLY A 1 71 ? 13.589 -8.036 -6.039 1.00 87.38 71 GLY A O 1
ATOM 596 N N . PRO A 1 72 ? 14.521 -9.600 -4.771 1.00 88.56 72 PRO A N 1
ATOM 597 C CA . PRO A 1 72 ? 13.488 -10.603 -5.063 1.00 88.56 72 PRO A CA 1
ATOM 598 C C . PRO A 1 72 ? 12.180 -10.392 -4.265 1.00 88.56 72 PRO A C 1
ATOM 600 O O . PRO A 1 72 ? 11.587 -11.356 -3.784 1.00 8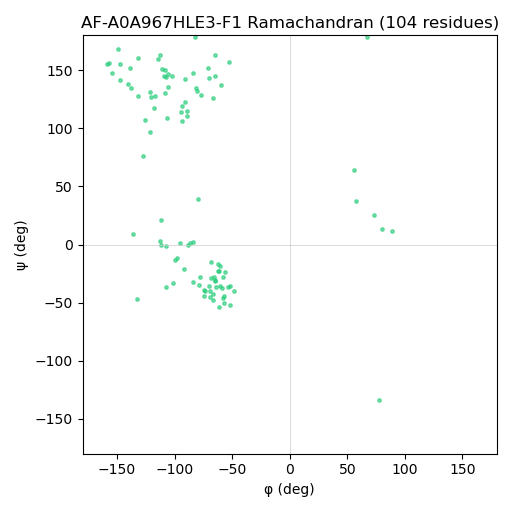8.56 72 PRO A O 1
ATOM 603 N N . CYS A 1 73 ? 11.744 -9.147 -4.084 1.00 92.75 73 CYS A N 1
ATOM 604 C CA . CYS A 1 73 ? 10.489 -8.812 -3.416 1.00 92.75 73 CYS A CA 1
ATOM 605 C C . CYS A 1 73 ? 9.303 -8.893 -4.392 1.00 92.75 73 CYS A C 1
ATOM 607 O O . CYS A 1 73 ? 9.449 -8.640 -5.589 1.00 92.75 73 CYS A O 1
ATOM 609 N N . GLN A 1 74 ? 8.138 -9.277 -3.873 1.00 94.25 74 GLN A N 1
ATOM 610 C CA . GLN A 1 74 ? 6.904 -9.471 -4.638 1.00 94.25 74 GLN A CA 1
ATOM 611 C C . GLN A 1 74 ? 5.900 -8.366 -4.298 1.00 94.25 74 GLN A C 1
ATOM 613 O O . GLN A 1 74 ? 5.877 -7.940 -3.135 1.00 94.25 74 GLN A O 1
ATOM 618 N N . PRO A 1 75 ? 5.086 -7.915 -5.270 1.00 96.12 75 PRO A N 1
ATOM 619 C CA . PRO A 1 75 ? 4.054 -6.921 -5.022 1.00 96.12 75 PRO A CA 1
ATOM 620 C C . PRO A 1 75 ? 3.005 -7.498 -4.071 1.00 96.12 75 PRO A C 1
ATOM 622 O O . PRO A 1 75 ? 2.695 -8.693 -4.106 1.00 96.12 75 PRO A O 1
ATOM 625 N N . TRP A 1 76 ? 2.462 -6.649 -3.210 1.00 97.44 76 TRP A N 1
ATOM 626 C CA . TRP A 1 76 ? 1.461 -7.045 -2.231 1.00 97.44 76 TRP A CA 1
ATOM 627 C C . TRP A 1 76 ? 0.488 -5.902 -1.965 1.00 97.44 76 TRP A C 1
ATOM 629 O O . TRP A 1 76 ? 0.900 -4.744 -1.897 1.00 97.44 76 TRP A O 1
ATOM 639 N N . VAL A 1 77 ? -0.794 -6.235 -1.801 1.00 98.25 77 VAL A N 1
ATOM 640 C CA . VAL A 1 77 ? -1.850 -5.258 -1.527 1.00 98.25 77 VAL A CA 1
ATOM 641 C C . VAL A 1 77 ? -2.487 -5.534 -0.168 1.00 98.25 77 VAL A C 1
ATOM 643 O O . VAL A 1 77 ? -3.094 -6.582 0.066 1.00 98.25 77 VAL A O 1
ATOM 646 N N . GLY A 1 78 ? -2.350 -4.556 0.722 1.00 98.31 78 GLY A N 1
ATOM 647 C CA . GLY A 1 78 ? -2.873 -4.578 2.079 1.00 98.31 78 GLY A CA 1
ATOM 648 C C . GLY A 1 78 ? -3.983 -3.578 2.327 1.00 98.31 78 GLY A C 1
ATOM 649 O O . GLY A 1 78 ? -4.141 -2.597 1.600 1.00 98.31 78 GLY A O 1
ATOM 650 N N . GLY A 1 79 ? -4.713 -3.802 3.416 1.00 98.38 79 GLY A N 1
ATOM 651 C CA . GLY A 1 79 ? -5.836 -2.975 3.819 1.00 98.38 79 GLY A CA 1
ATOM 652 C C . GLY A 1 79 ? -5.901 -2.704 5.314 1.00 98.38 79 GLY A C 1
ATOM 653 O O . GLY A 1 79 ? -5.481 -3.522 6.133 1.00 98.38 79 GLY A O 1
ATOM 654 N N . ILE A 1 80 ? -6.486 -1.561 5.669 1.00 98.31 80 ILE A N 1
ATOM 655 C CA . ILE A 1 80 ? -7.024 -1.299 7.010 1.00 98.31 80 ILE A CA 1
ATOM 656 C C . ILE A 1 80 ? -8.514 -1.001 6.860 1.00 98.31 80 ILE A C 1
ATOM 658 O O . ILE A 1 80 ? -8.896 -0.114 6.093 1.00 98.31 80 ILE A O 1
ATOM 662 N N . PHE A 1 81 ? -9.338 -1.721 7.615 1.00 97.25 81 PHE A N 1
ATOM 663 C CA . PHE A 1 81 ? -10.795 -1.623 7.583 1.00 97.25 81 PHE A CA 1
ATOM 664 C C . PHE A 1 81 ? -11.328 -0.953 8.854 1.00 97.25 81 PHE A C 1
ATOM 666 O O . PHE A 1 81 ? -10.699 -1.034 9.915 1.00 97.25 81 PHE A O 1
ATOM 673 N N . ASP A 1 82 ? -12.464 -0.266 8.742 1.00 96.00 82 ASP A N 1
ATOM 674 C CA . ASP A 1 82 ? -13.217 0.217 9.900 1.00 96.00 82 ASP A CA 1
ATOM 675 C C . ASP A 1 82 ? -14.110 -0.881 10.506 1.00 96.00 82 ASP A C 1
ATOM 677 O O . ASP A 1 82 ? -14.147 -2.021 10.038 1.00 96.00 82 ASP A O 1
ATOM 681 N N . ASP A 1 83 ? -14.814 -0.538 11.585 1.00 95.00 83 ASP A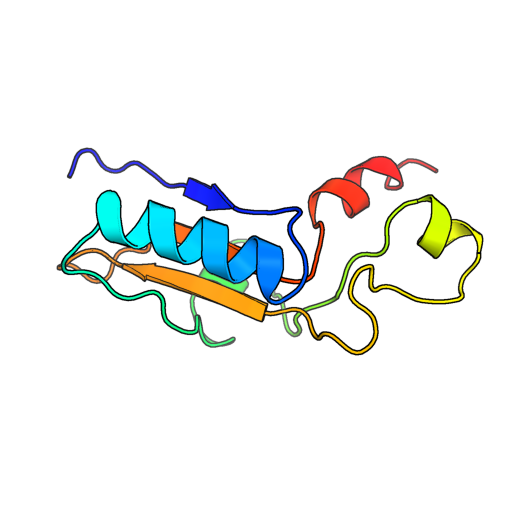 N 1
ATOM 682 C CA . ASP A 1 83 ? -15.636 -1.481 12.353 1.00 95.00 83 ASP A CA 1
ATOM 683 C C . ASP A 1 83 ? -16.874 -1.978 11.576 1.00 95.00 83 ASP A C 1
ATOM 685 O O . ASP A 1 83 ? -17.487 -2.977 11.955 1.00 95.00 83 ASP A O 1
ATOM 689 N N . GLU A 1 84 ? -17.234 -1.304 10.479 1.00 94.88 84 GLU A N 1
ATOM 690 C CA . GLU A 1 84 ? -18.322 -1.681 9.569 1.00 94.88 84 GLU A CA 1
ATOM 691 C C . GLU A 1 84 ? -17.810 -2.491 8.365 1.00 94.88 84 GLU A C 1
ATOM 693 O O . GLU A 1 84 ? -18.596 -2.900 7.510 1.00 94.88 84 GLU A O 1
ATOM 698 N N . GLY A 1 85 ? -16.502 -2.765 8.304 1.00 94.00 8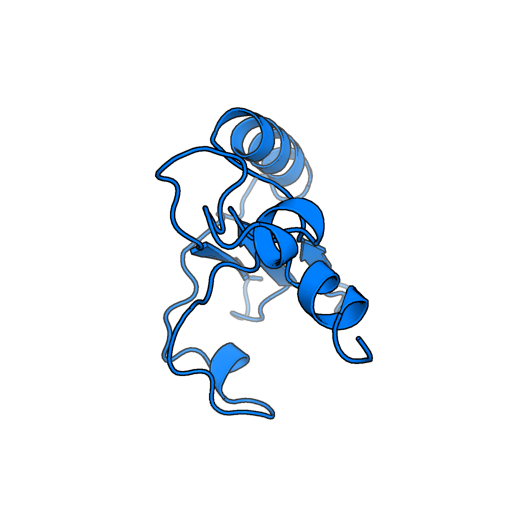5 GLY A N 1
ATOM 699 C CA . GLY A 1 85 ? -15.870 -3.500 7.212 1.00 94.00 85 GLY A CA 1
ATOM 700 C C . GLY A 1 85 ? -15.605 -2.649 5.972 1.00 94.00 85 GLY A C 1
ATOM 701 O O . GLY A 1 85 ? -15.297 -3.200 4.918 1.00 94.00 85 GLY A O 1
ATOM 702 N N . ARG A 1 86 ? -15.693 -1.316 6.064 1.00 95.44 86 ARG A N 1
ATOM 703 C CA . ARG A 1 86 ? -15.328 -0.427 4.959 1.00 95.44 86 ARG A CA 1
ATOM 704 C C . ARG A 1 86 ? -13.816 -0.246 4.929 1.00 95.44 86 ARG A C 1
ATOM 706 O O . ARG A 1 86 ? -13.178 0.065 5.937 1.00 95.44 86 ARG A O 1
ATOM 713 N N . LEU A 1 87 ? -13.244 -0.402 3.742 1.00 97.19 87 LEU A N 1
ATOM 714 C CA . LEU A 1 87 ? -11.827 -0.175 3.499 1.00 97.19 87 LEU A CA 1
ATOM 715 C C . LEU A 1 87 ? -11.487 1.313 3.661 1.00 97.19 87 LEU A C 1
ATOM 717 O O . LEU A 1 87 ? -12.107 2.172 3.037 1.00 97.19 87 LEU A O 1
ATOM 721 N N . MET A 1 88 ? -10.504 1.619 4.505 1.00 97.44 88 MET A N 1
ATOM 722 C CA . MET A 1 88 ? -10.048 2.988 4.765 1.00 97.44 88 MET A CA 1
ATOM 723 C C . MET A 1 88 ? -8.692 3.297 4.146 1.00 97.44 88 MET A C 1
ATOM 725 O O . MET A 1 88 ? -8.441 4.434 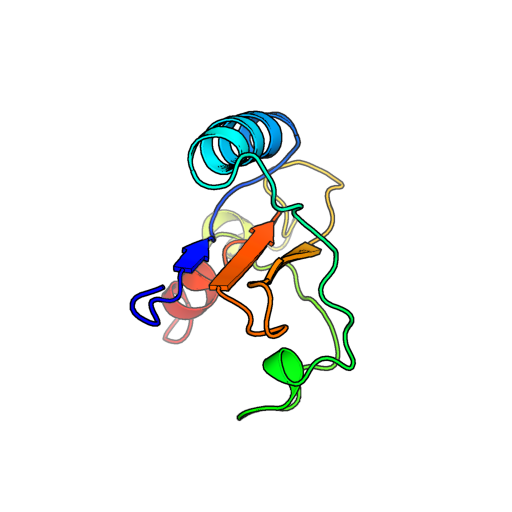3.752 1.00 97.44 88 MET A O 1
ATOM 729 N N . VAL A 1 89 ? -7.796 2.312 4.137 1.00 98.25 89 VAL A N 1
ATOM 730 C CA . VAL A 1 89 ? -6.429 2.456 3.638 1.00 98.25 89 VAL A CA 1
ATOM 731 C C . VAL A 1 89 ? -6.149 1.296 2.704 1.00 98.25 89 VAL A C 1
ATOM 733 O O . VAL A 1 89 ? -6.336 0.158 3.121 1.00 98.25 89 VAL A O 1
ATOM 736 N N . VAL A 1 90 ? -5.682 1.582 1.492 1.00 98.38 90 VAL A N 1
ATOM 737 C CA . VAL A 1 90 ? -5.072 0.607 0.579 1.00 98.38 90 VAL A CA 1
ATOM 738 C C . VAL A 1 90 ? -3.575 0.839 0.555 1.00 98.38 90 VAL A C 1
ATOM 740 O O . VAL A 1 90 ? -3.120 1.982 0.505 1.00 98.38 90 VAL A O 1
ATOM 743 N N . ILE A 1 91 ? -2.820 -0.249 0.621 1.00 98.56 91 ILE A N 1
ATOM 744 C CA . ILE A 1 91 ? -1.369 -0.241 0.743 1.00 98.56 91 ILE A CA 1
ATOM 745 C C . ILE A 1 91 ? -0.804 -1.081 -0.393 1.00 98.56 91 ILE A C 1
ATOM 747 O O . ILE A 1 91 ? -0.903 -2.303 -0.343 1.00 98.56 91 ILE A O 1
ATOM 751 N N . ASN A 1 92 ? -0.204 -0.437 -1.386 1.00 97.69 92 ASN A N 1
ATOM 752 C CA . ASN A 1 92 ? 0.518 -1.099 -2.464 1.00 97.69 92 ASN A CA 1
ATOM 753 C C . ASN A 1 92 ? 1.995 -1.168 -2.069 1.00 97.69 92 ASN A C 1
ATOM 755 O O . ASN A 1 92 ? 2.683 -0.151 -2.037 1.00 97.69 92 ASN A O 1
ATOM 759 N N . TRP A 1 93 ? 2.476 -2.352 -1.704 1.00 97.62 93 TRP A N 1
ATOM 760 C CA . TRP A 1 93 ? 3.850 -2.552 -1.246 1.00 97.62 93 TRP A CA 1
ATOM 761 C C . TRP A 1 93 ? 4.682 -3.286 -2.295 1.00 97.62 93 TRP A C 1
ATOM 763 O O . TRP A 1 93 ? 4.186 -4.198 -2.961 1.00 97.62 93 TRP A O 1
ATOM 773 N N . ASN A 1 94 ? 5.965 -2.924 -2.398 1.00 96.19 94 ASN A N 1
ATOM 774 C CA . ASN A 1 94 ? 6.912 -3.445 -3.388 1.00 96.19 94 ASN A CA 1
ATOM 775 C C . ASN A 1 94 ? 6.440 -3.221 -4.830 1.00 96.19 94 ASN A C 1
ATOM 777 O O . ASN A 1 94 ? 6.609 -4.098 -5.682 1.00 96.19 94 ASN A O 1
ATOM 781 N N . THR A 1 95 ? 5.809 -2.079 -5.074 1.00 94.19 95 THR A N 1
ATOM 782 C CA . THR A 1 95 ? 5.423 -1.589 -6.392 1.00 94.19 95 THR A CA 1
ATOM 783 C C . THR A 1 95 ? 5.263 -0.072 -6.326 1.00 94.19 95 THR A C 1
ATOM 785 O O . THR A 1 95 ? 4.988 0.473 -5.257 1.00 94.19 95 THR A O 1
ATOM 788 N N . ASP A 1 96 ? 5.399 0.583 -7.472 1.00 91.12 96 ASP A N 1
ATOM 789 C CA . ASP A 1 96 ? 5.025 1.980 -7.679 1.00 91.12 96 ASP A CA 1
ATOM 790 C C . ASP A 1 96 ? 3.991 2.004 -8.808 1.00 91.12 96 ASP A C 1
ATOM 792 O O . ASP A 1 96 ? 4.337 1.888 -9.978 1.00 91.12 96 ASP A O 1
ATOM 796 N N . LEU A 1 97 ? 2.697 2.033 -8.481 1.00 90.50 97 LEU A N 1
ATOM 797 C CA . LEU A 1 97 ? 1.658 2.064 -9.513 1.00 90.50 97 LEU A CA 1
ATOM 798 C C . LEU A 1 97 ? 1.652 3.394 -10.276 1.00 90.50 97 LEU A C 1
ATOM 800 O O . LEU A 1 97 ? 1.249 3.412 -11.441 1.00 90.50 97 LEU A O 1
ATOM 804 N N . GLY A 1 98 ? 2.066 4.491 -9.637 1.00 83.94 98 GLY A N 1
ATOM 805 C CA . GLY A 1 98 ? 2.149 5.822 -10.243 1.00 83.94 98 GLY A CA 1
ATOM 806 C C . GLY A 1 98 ? 3.101 5.868 -11.434 1.00 83.94 98 GLY A C 1
ATOM 807 O O . GLY A 1 98 ? 2.798 6.495 -12.449 1.00 83.94 98 GLY A O 1
ATOM 808 N N . ASP A 1 99 ? 4.180 5.107 -11.355 1.00 84.56 99 ASP A N 1
ATOM 809 C CA . ASP A 1 99 ? 5.165 4.916 -12.411 1.00 84.56 99 ASP A CA 1
ATOM 810 C C . ASP A 1 99 ? 4.510 4.453 -13.737 1.00 84.56 99 ASP A C 1
ATOM 812 O O . ASP A 1 99 ? 4.827 4.965 -14.811 1.00 84.56 99 ASP A O 1
ATOM 816 N N . ALA A 1 100 ? 3.462 3.614 -13.686 1.00 79.94 100 ALA A N 1
ATOM 817 C CA . ALA A 1 100 ? 2.706 3.202 -14.879 1.00 79.94 100 ALA A CA 1
ATOM 818 C C . ALA A 1 100 ? 2.088 4.370 -15.666 1.00 79.94 100 ALA A C 1
ATOM 820 O O . ALA A 1 100 ? 1.914 4.268 -16.883 1.00 79.94 100 ALA A O 1
ATOM 821 N N . TRP A 1 101 ? 1.768 5.481 -14.998 1.00 78.06 101 TRP A N 1
ATOM 822 C CA . TRP A 1 101 ? 1.301 6.699 -15.662 1.00 78.06 101 TRP A CA 1
ATOM 823 C C . TRP A 1 101 ? 2.433 7.504 -16.292 1.00 78.06 101 TRP A C 1
ATOM 825 O O . TRP A 1 101 ? 2.184 8.190 -17.282 1.00 78.06 101 TRP A O 1
ATOM 835 N N . GLU A 1 102 ? 3.657 7.428 -15.769 1.00 72.56 102 GLU A N 1
ATOM 836 C CA . GLU A 1 102 ? 4.792 8.182 -16.307 1.00 72.56 102 GLU A CA 1
ATOM 837 C C . GLU A 1 102 ? 5.174 7.737 -17.722 1.00 72.56 102 GLU A C 1
ATOM 839 O O . GLU A 1 102 ? 5.680 8.541 -18.503 1.00 72.56 102 GLU A O 1
ATOM 844 N N . TRP A 1 103 ? 4.904 6.477 -18.074 1.00 70.19 103 TRP A N 1
ATOM 845 C CA . TRP A 1 103 ? 5.239 5.909 -19.388 1.00 70.19 103 TRP A CA 1
ATOM 846 C C . TRP A 1 103 ? 4.017 5.576 -20.236 1.00 70.19 103 TRP A C 1
ATOM 848 O O . TRP A 1 103 ? 4.168 5.055 -21.335 1.00 70.19 103 TRP A O 1
ATOM 858 N N . ALA A 1 104 ? 2.803 5.878 -19.770 1.00 66.06 104 ALA A N 1
ATOM 859 C CA . ALA A 1 104 ? 1.587 5.632 -20.546 1.00 66.06 104 ALA A CA 1
ATOM 860 C C . ALA A 1 104 ? 1.557 6.405 -21.885 1.00 66.06 104 ALA A C 1
ATOM 862 O O . ALA A 1 104 ? 0.782 6.055 -22.776 1.00 66.06 104 ALA A O 1
ATOM 863 N N . GLU A 1 105 ? 2.388 7.445 -22.021 1.00 62.47 105 GLU A N 1
ATOM 864 C CA . GLU A 1 105 ? 2.525 8.275 -23.224 1.00 62.47 105 GLU A CA 1
ATOM 865 C C . GLU A 1 105 ? 3.880 8.126 -23.956 1.00 62.47 105 GLU A C 1
ATOM 867 O O . GLU A 1 105 ? 4.065 8.777 -24.989 1.00 62.47 105 GLU A O 1
ATOM 872 N N . ASP A 1 106 ? 4.803 7.291 -23.455 1.00 57.25 106 ASP A N 1
ATOM 873 C CA . ASP A 1 106 ? 6.102 6.980 -24.097 1.00 57.25 106 ASP A CA 1
ATOM 874 C C . ASP A 1 106 ? 5.954 5.841 -25.135 1.00 57.25 106 ASP A C 1
ATOM 876 O O . ASP A 1 106 ? 6.571 5.945 -26.226 1.00 57.25 106 ASP A O 1
#

Nearest PDB structures (foldseek):
  1ohs-assembly2_D  TM=7.313E-01  e=2.017E+00  Comamonas testosteroni
  8pzk-assembly1_A  TM=5.474E-01  e=4.653E+00  Gloeocapsa sp. PCC 7428
  6s9s-assembly1_A  TM=2.910E-01  e=1.560E+00  Xenopus laevis

Secondary structure (DSSP, 8-state):
-----EEE-SB-HHHHHHHHHHHHHHH-TT---EE--TTSGGGTSSS---S-PPPPPHHHHHHTS-S-SSSS---EEEEEE-TTS-EEEEEEESB-TTHHHHSTT-

Sequence (106 aa):
EAGGFLIVDDFWGDREWSQFEWNMSRVFPERRIVDIPMDHELFSTFYEIEELLQVPNIGNARRGWTTSECGPCQPWVGGIFDDEGRLMVVINWNTDLGDAWEWAED

Radius of gyration: 14.93 Å; Cα contacts (8 Å, |Δi|>4): 155; chains: 1; bounding box: 35×23×42 Å

pLDDT: mean 92.28, std 8.26, range [57.25, 98.56]

Mean predicted aligned error: 3.9 Å